Protein AF-A0A562J684-F1 (afdb_monomer_lite)

Organism: NCBI:txid130788

InterPro domains:
  IPR008622 Flagellar protein FliT [PF05400] (9-104)

Secondary structure (DSSP, 8-state):
-HHHHHHHHHHHHHHHHHHHHHHHS-TTT-HHHHHHHHHHHHHHHHHHHHHHHHHHHT------HHHHHHHHHHHHHHHHHHHHHHHHHHHHHHHHHHHHHHHTS-GGGG-------

Sequence (117 aa):
MENLFKSKLEAVERLNSFTREIAELSLKTDYDNVNSMVEKRNEYIVAVREIDEKIIKMNSINDTDEIKNIKKLINQSVQEIIEMDKQIRKNLSDEIKLVKAKLNEPASSLGQLNIKA

Foldseek 3Di:
DLVLLVQLLVLLVVLLVLLVVLLPDQCVPCVVVNVVSVVVSVVSVVSNVVSVVVVVVVPDDDDDVSSVVSVVSSVVSVVSSVVSVVSSVVSVVVVVVVVVVVVPPPPVVVPPPPPDD

pLDDT: mean 79.66, std 13.42, range [39.12, 94.62]

Structure (mmCIF, N/CA/C/O backbone):
data_AF-A0A562J684-F1
#
_entry.id   AF-A0A562J684-F1
#
loop_
_atom_site.group_PDB
_atom_site.id
_atom_site.type_symbol
_atom_site.label_atom_id
_atom_site.label_alt_id
_atom_site.label_comp_id
_atom_site.label_asym_id
_atom_site.label_entity_id
_atom_site.label_seq_id
_atom_site.pdbx_PDB_ins_code
_atom_site.Cartn_x
_atom_site.Cartn_y
_atom_site.Cartn_z
_atom_site.occupancy
_atom_site.B_iso_or_equiv
_atom_site.auth_seq_id
_atom_site.auth_comp_id
_atom_site.auth_asym_id
_atom_site.auth_atom_id
_atom_site.pdbx_PDB_model_num
ATOM 1 N N . MET A 1 1 ? -14.193 4.595 17.505 1.00 80.31 1 MET A N 1
ATOM 2 C CA . MET A 1 1 ? -12.788 4.200 17.275 1.00 80.31 1 MET A CA 1
ATOM 3 C C . MET A 1 1 ? -12.685 3.023 16.309 1.00 80.31 1 MET A C 1
ATOM 5 O O . MET A 1 1 ? -11.997 3.167 15.311 1.00 80.31 1 MET A O 1
ATOM 9 N N . GLU A 1 2 ? -13.418 1.922 16.516 1.00 84.81 2 GLU A N 1
ATOM 10 C CA . GLU A 1 2 ? -13.455 0.775 15.581 1.00 84.81 2 GLU A CA 1
ATOM 11 C C . GLU A 1 2 ? -13.717 1.159 14.121 1.00 84.81 2 GLU A C 1
ATOM 13 O O . GLU A 1 2 ? -12.963 0.750 13.246 1.00 84.81 2 GLU A O 1
ATOM 18 N N . ASN A 1 3 ? -14.710 2.015 13.857 1.00 88.62 3 ASN A N 1
ATOM 19 C CA . ASN A 1 3 ? -14.997 2.468 12.491 1.00 88.62 3 ASN A CA 1
ATOM 20 C C . ASN A 1 3 ? -13.800 3.169 11.825 1.00 88.62 3 ASN A C 1
ATOM 22 O O . ASN A 1 3 ? -13.585 2.975 10.638 1.00 88.62 3 ASN A O 1
ATOM 26 N N . LEU A 1 4 ? -12.982 3.922 12.573 1.00 86.44 4 LEU A N 1
ATOM 27 C CA . LEU A 1 4 ? -11.781 4.557 12.013 1.00 86.44 4 LEU A CA 1
ATOM 28 C C . LEU A 1 4 ? -10.703 3.524 11.681 1.00 86.44 4 LEU A C 1
ATOM 30 O O . LEU A 1 4 ? -10.029 3.653 10.664 1.00 86.44 4 LEU A O 1
ATOM 34 N N . PHE A 1 5 ? -10.558 2.485 12.506 1.00 85.75 5 PHE A N 1
ATOM 35 C CA . PHE A 1 5 ? -9.650 1.378 12.215 1.00 85.75 5 PHE A CA 1
ATOM 36 C C . PHE A 1 5 ? -10.116 0.566 11.003 1.00 85.75 5 PHE A C 1
ATOM 38 O O . PHE A 1 5 ? -9.286 0.238 10.161 1.00 85.75 5 PHE A O 1
ATOM 45 N N . LYS A 1 6 ? -11.424 0.317 10.859 1.00 90.25 6 LYS A N 1
ATOM 46 C CA . LYS A 1 6 ? -12.001 -0.316 9.660 1.00 90.25 6 LYS A CA 1
ATOM 47 C C . LYS A 1 6 ? -11.748 0.528 8.410 1.00 90.25 6 LYS A C 1
ATOM 49 O O . LYS A 1 6 ? -11.208 0.017 7.438 1.00 90.25 6 LYS A O 1
ATOM 54 N N . SER A 1 7 ? -11.997 1.837 8.473 1.00 89.62 7 SER A N 1
ATOM 55 C CA . SER A 1 7 ? -11.675 2.745 7.364 1.00 89.62 7 SER A CA 1
ATOM 56 C C . SER A 1 7 ? -10.178 2.781 7.041 1.00 89.62 7 SER A C 1
ATOM 58 O O . SER A 1 7 ? -9.804 2.843 5.872 1.00 89.62 7 SER A O 1
ATOM 60 N N . LYS A 1 8 ? -9.300 2.721 8.054 1.00 86.75 8 LYS A N 1
ATOM 61 C CA . LYS A 1 8 ? -7.848 2.643 7.838 1.00 86.75 8 LYS A CA 1
ATOM 62 C C . LYS A 1 8 ? -7.463 1.343 7.133 1.00 86.75 8 LYS A C 1
ATOM 64 O O . LYS A 1 8 ? -6.632 1.385 6.233 1.00 86.75 8 LYS A O 1
ATOM 69 N N . LEU A 1 9 ? -8.061 0.217 7.524 1.00 91.56 9 LEU A N 1
ATOM 70 C CA . LEU A 1 9 ? -7.832 -1.074 6.878 1.00 91.56 9 LEU A CA 1
ATOM 71 C C . LEU A 1 9 ? -8.228 -1.030 5.400 1.00 91.56 9 LEU A C 1
ATOM 73 O O . LEU A 1 9 ? -7.386 -1.314 4.556 1.00 91.56 9 LEU A O 1
ATOM 77 N N . GLU A 1 10 ? -9.437 -0.564 5.084 1.00 93.06 10 GLU A N 1
ATOM 78 C CA . GLU A 1 10 ? -9.905 -0.427 3.697 1.00 93.06 10 GLU A CA 1
ATOM 79 C C . GLU A 1 10 ? -8.974 0.465 2.854 1.00 93.06 10 GLU A C 1
ATOM 81 O O . GLU A 1 10 ? -8.665 0.154 1.702 1.00 93.06 10 GLU A O 1
ATOM 86 N N . ALA A 1 11 ? -8.491 1.578 3.418 1.00 86.75 11 ALA A N 1
ATOM 87 C CA . ALA A 1 11 ? -7.558 2.469 2.729 1.00 86.75 11 ALA A CA 1
ATOM 88 C C . ALA A 1 11 ? -6.198 1.798 2.461 1.00 86.75 11 ALA A C 1
ATOM 90 O O . ALA A 1 11 ? -5.635 1.940 1.374 1.00 86.75 11 ALA A O 1
ATOM 91 N N . VAL A 1 12 ? -5.683 1.035 3.430 1.00 88.75 12 VAL A N 1
ATOM 92 C CA . VAL A 1 12 ? -4.425 0.288 3.295 1.00 88.75 12 VAL A CA 1
ATOM 93 C C . VAL A 1 12 ? -4.565 -0.862 2.292 1.00 88.75 12 VAL A C 1
ATOM 95 O O . VAL A 1 12 ? -3.645 -1.092 1.513 1.00 88.75 12 VAL A O 1
ATOM 98 N N . GLU A 1 13 ? -5.703 -1.553 2.250 1.00 92.94 13 GLU A N 1
ATOM 99 C CA . GLU A 1 13 ? -5.977 -2.614 1.270 1.00 92.94 13 GLU A CA 1
ATOM 100 C C . GLU A 1 13 ? -6.035 -2.081 -0.166 1.00 92.94 13 GLU A C 1
ATOM 102 O O . GLU A 1 13 ? -5.496 -2.707 -1.085 1.00 92.94 13 GLU A O 1
ATOM 107 N N . ARG A 1 14 ? -6.618 -0.890 -0.368 1.00 89.94 14 ARG A N 1
ATOM 108 C CA . ARG A 1 14 ? -6.586 -0.198 -1.668 1.00 89.94 14 ARG A CA 1
ATOM 109 C C . ARG A 1 14 ? -5.161 0.160 -2.079 1.00 89.94 14 ARG A C 1
ATOM 111 O O . ARG A 1 14 ? -4.773 -0.116 -3.211 1.00 89.94 14 ARG A O 1
ATOM 118 N N . LEU A 1 15 ? -4.369 0.718 -1.159 1.00 86.38 15 LEU A N 1
ATOM 119 C CA . LEU A 1 15 ? -2.958 1.020 -1.410 1.00 86.38 15 LEU A CA 1
ATOM 120 C C . LEU A 1 15 ? -2.158 -0.248 -1.743 1.00 86.38 15 LEU A C 1
ATOM 122 O O . LEU A 1 15 ? -1.336 -0.220 -2.657 1.00 86.38 15 LEU A O 1
ATOM 126 N N . ASN A 1 16 ? -2.395 -1.348 -1.024 1.00 88.88 16 ASN A N 1
ATOM 127 C CA . ASN A 1 16 ? -1.742 -2.636 -1.260 1.00 88.88 16 ASN A CA 1
ATOM 128 C C . ASN A 1 16 ? -2.061 -3.154 -2.668 1.00 88.88 16 ASN A C 1
ATOM 130 O O . ASN A 1 16 ? -1.149 -3.383 -3.460 1.00 88.88 16 ASN A O 1
ATOM 134 N N . SER A 1 17 ? -3.347 -3.220 -3.016 1.00 89.00 17 SER A N 1
ATOM 135 C CA . SER A 1 17 ? -3.801 -3.672 -4.338 1.00 89.00 17 SER A CA 1
ATOM 136 C C . SER A 1 17 ? -3.179 -2.844 -5.464 1.00 89.00 17 SER A C 1
ATOM 138 O O . SER A 1 17 ? -2.597 -3.399 -6.389 1.00 89.00 17 SER A O 1
ATOM 140 N N . PHE A 1 18 ? -3.187 -1.517 -5.332 1.00 85.38 18 PHE A N 1
ATOM 141 C CA . PHE A 1 18 ? -2.610 -0.634 -6.342 1.00 85.38 18 PHE A CA 1
ATOM 142 C C . PHE A 1 18 ? -1.075 -0.719 -6.416 1.00 85.38 18 PHE A C 1
ATOM 144 O O . PHE A 1 18 ? -0.483 -0.620 -7.487 1.00 85.38 18 PHE A O 1
ATOM 151 N N . THR A 1 19 ? -0.401 -0.943 -5.283 1.00 81.62 19 THR A N 1
ATOM 152 C CA . THR A 1 19 ? 1.056 -1.167 -5.263 1.00 81.62 19 THR A CA 1
ATOM 153 C C . THR A 1 19 ? 1.421 -2.477 -5.968 1.00 81.62 19 THR A C 1
ATOM 155 O O . THR A 1 19 ? 2.453 -2.535 -6.635 1.00 81.62 19 THR A O 1
ATOM 158 N N . ARG A 1 20 ? 0.570 -3.505 -5.870 1.00 86.19 20 ARG A N 1
ATOM 159 C CA . ARG A 1 20 ? 0.742 -4.771 -6.593 1.00 86.19 20 ARG A CA 1
ATOM 160 C C . ARG A 1 20 ? 0.643 -4.586 -8.100 1.00 86.19 20 ARG A C 1
ATOM 162 O O . ARG A 1 20 ? 1.518 -5.070 -8.806 1.00 86.19 20 ARG A O 1
ATOM 169 N N . GLU A 1 21 ? -0.343 -3.823 -8.570 1.00 86.44 21 GLU A N 1
ATOM 170 C CA . GLU A 1 21 ? -0.466 -3.485 -9.995 1.00 86.44 21 GLU A CA 1
ATOM 171 C C . GLU A 1 21 ? 0.825 -2.842 -10.526 1.00 86.44 21 GLU A C 1
ATOM 173 O O . GLU A 1 21 ? 1.338 -3.251 -11.561 1.00 86.44 21 GLU A O 1
ATOM 178 N N . ILE A 1 22 ? 1.415 -1.899 -9.781 1.00 81.44 22 ILE A N 1
ATOM 179 C CA . ILE A 1 22 ? 2.695 -1.274 -10.160 1.00 81.44 22 ILE A CA 1
ATOM 180 C C . ILE A 1 22 ? 3.841 -2.296 -10.178 1.00 81.44 22 ILE A C 1
ATOM 182 O O . ILE A 1 22 ? 4.692 -2.246 -11.063 1.00 81.44 22 ILE A O 1
ATOM 186 N N . ALA A 1 23 ? 3.892 -3.205 -9.201 1.00 80.06 23 ALA A N 1
ATOM 187 C CA . ALA A 1 23 ? 4.951 -4.209 -9.099 1.00 80.06 23 ALA A CA 1
ATOM 188 C C . ALA A 1 23 ? 4.907 -5.254 -10.229 1.00 80.06 23 ALA A C 1
ATOM 190 O O . ALA A 1 23 ? 5.950 -5.798 -10.595 1.00 80.06 23 ALA A O 1
ATOM 191 N N . GLU A 1 24 ? 3.721 -5.525 -10.774 1.00 81.75 24 GLU A N 1
ATOM 192 C CA . GLU A 1 24 ? 3.504 -6.464 -11.879 1.00 81.75 24 GLU A CA 1
ATOM 193 C C . GLU A 1 24 ? 3.822 -5.856 -13.257 1.00 81.75 24 GLU A C 1
ATOM 195 O O . GLU A 1 24 ? 4.034 -6.599 -14.220 1.00 81.75 24 GLU A O 1
ATOM 200 N N . LEU A 1 25 ? 3.914 -4.525 -13.367 1.00 78.69 25 LEU A N 1
ATOM 201 C CA . LEU A 1 25 ? 4.278 -3.859 -14.616 1.00 78.69 25 LEU A CA 1
ATOM 202 C C . LEU A 1 25 ? 5.754 -4.060 -14.978 1.00 78.69 25 LEU A C 1
ATOM 204 O O . LEU A 1 25 ? 6.669 -3.986 -14.152 1.00 78.69 25 LEU A O 1
ATOM 208 N N . SER A 1 26 ? 5.999 -4.246 -16.274 1.00 65.12 26 SER A N 1
ATOM 209 C CA . SER A 1 26 ? 7.345 -4.265 -16.835 1.00 65.12 26 SER A CA 1
ATOM 210 C C . SER A 1 26 ? 7.816 -2.827 -17.062 1.00 65.12 26 SER A C 1
ATOM 212 O O . SER A 1 26 ? 7.381 -2.152 -17.995 1.00 65.12 26 SER A O 1
ATOM 214 N N . LEU A 1 27 ? 8.778 -2.370 -16.251 1.00 62.06 27 LEU A N 1
ATOM 215 C CA . LEU A 1 27 ? 9.409 -1.043 -16.398 1.00 62.06 27 LEU A CA 1
ATOM 216 C C . LEU A 1 27 ? 9.959 -0.792 -17.815 1.00 62.06 27 LEU A C 1
ATOM 218 O O . LEU A 1 27 ? 9.995 0.342 -18.282 1.00 62.06 27 LEU A O 1
ATOM 222 N N . LYS A 1 28 ? 10.300 -1.872 -18.528 1.00 57.78 28 LYS A N 1
ATOM 223 C CA . LYS A 1 28 ? 10.867 -1.861 -19.880 1.00 57.78 28 LYS A CA 1
ATOM 224 C C . LYS A 1 28 ? 9.857 -1.491 -20.977 1.00 57.78 28 LYS A C 1
ATOM 226 O O . LYS A 1 28 ? 10.270 -1.156 -22.084 1.00 57.78 28 LYS A O 1
ATOM 231 N N . THR A 1 29 ? 8.558 -1.622 -20.706 1.00 60.22 29 THR A N 1
ATOM 232 C CA . THR A 1 29 ? 7.463 -1.399 -21.671 1.00 60.22 29 THR A CA 1
ATOM 233 C C . THR A 1 29 ? 6.481 -0.326 -21.220 1.00 60.22 29 THR A C 1
ATOM 235 O O . THR A 1 29 ? 5.842 0.288 -22.066 1.00 60.22 29 THR A O 1
ATOM 238 N N . ASP A 1 30 ? 6.405 -0.060 -19.914 1.00 67.06 30 ASP A N 1
ATOM 239 C CA . ASP A 1 30 ? 5.331 0.722 -19.299 1.00 67.06 30 ASP A CA 1
ATOM 240 C C . ASP A 1 30 ? 5.850 1.911 -18.474 1.00 67.06 30 ASP A C 1
ATOM 242 O O . ASP A 1 30 ? 5.194 2.344 -17.531 1.00 67.06 30 ASP A O 1
ATOM 246 N N . TYR A 1 31 ? 7.029 2.454 -18.804 1.00 66.81 31 TYR A N 1
ATOM 247 C CA . TYR A 1 31 ? 7.685 3.509 -18.016 1.00 66.81 31 TYR A CA 1
ATOM 248 C C . TYR A 1 31 ? 6.775 4.722 -17.737 1.00 66.81 31 TYR A C 1
ATOM 250 O O . TYR A 1 31 ? 6.636 5.142 -16.586 1.00 66.81 31 TYR A O 1
ATOM 258 N N . ASP A 1 32 ? 6.098 5.244 -18.765 1.00 66.62 32 ASP A N 1
ATOM 259 C CA . ASP A 1 32 ? 5.189 6.391 -18.622 1.00 66.62 32 ASP A CA 1
ATOM 260 C C . ASP A 1 32 ? 3.952 6.049 -17.770 1.00 66.62 32 ASP A C 1
ATOM 262 O O . ASP A 1 32 ? 3.503 6.866 -16.960 1.00 66.62 32 ASP A O 1
ATOM 266 N N . ASN A 1 33 ? 3.449 4.813 -17.878 1.00 73.25 33 ASN A N 1
ATOM 267 C CA . ASN A 1 33 ? 2.342 4.317 -17.056 1.00 73.25 33 ASN A CA 1
ATOM 268 C C . ASN A 1 33 ? 2.759 4.202 -15.586 1.00 73.25 33 ASN A C 1
ATOM 270 O O . ASN A 1 33 ? 2.037 4.656 -14.700 1.00 73.25 33 ASN A O 1
ATOM 274 N N . VAL A 1 34 ? 3.949 3.661 -15.318 1.00 74.31 34 VAL A N 1
ATOM 275 C CA . VAL A 1 34 ? 4.486 3.528 -13.959 1.00 74.31 34 VAL A CA 1
ATOM 276 C C . VAL A 1 34 ? 4.663 4.901 -13.315 1.00 74.31 34 VAL A C 1
ATOM 278 O O . VAL A 1 34 ? 4.288 5.076 -12.156 1.00 74.31 34 VAL A O 1
ATOM 281 N N . ASN A 1 35 ? 5.159 5.895 -14.058 1.00 73.00 35 ASN A N 1
ATOM 282 C CA . ASN A 1 35 ? 5.335 7.245 -13.528 1.00 73.00 35 ASN A CA 1
ATOM 283 C C . ASN A 1 35 ? 3.993 7.889 -13.120 1.00 73.00 35 ASN A C 1
ATOM 285 O O . ASN A 1 35 ? 3.877 8.412 -12.013 1.00 73.00 35 ASN A O 1
ATOM 289 N N . SER A 1 36 ? 2.951 7.772 -13.952 1.00 77.25 36 SER A N 1
ATOM 290 C CA . SER A 1 36 ? 1.603 8.256 -13.606 1.00 77.25 36 SER A CA 1
ATOM 291 C C . SER A 1 36 ? 0.988 7.500 -12.417 1.00 77.25 36 SER A C 1
ATOM 293 O O . SER A 1 36 ? 0.350 8.094 -11.544 1.00 77.25 36 SER A O 1
ATOM 295 N N . MET A 1 37 ? 1.217 6.188 -12.318 1.00 83.44 37 MET A N 1
ATOM 296 C CA . MET A 1 37 ? 0.729 5.396 -11.187 1.00 83.44 37 MET A CA 1
ATOM 297 C C . MET A 1 37 ? 1.428 5.757 -9.872 1.00 83.44 37 MET A C 1
ATOM 299 O O . MET A 1 37 ? 0.793 5.717 -8.822 1.00 83.44 37 MET A O 1
ATOM 303 N N . VAL A 1 38 ? 2.697 6.170 -9.889 1.00 81.44 38 VAL A N 1
ATOM 304 C CA . VAL A 1 38 ? 3.384 6.639 -8.672 1.00 81.44 38 VAL A CA 1
ATOM 305 C C . VAL A 1 38 ? 2.698 7.876 -8.079 1.00 81.44 38 VAL A C 1
ATOM 307 O O . VAL A 1 38 ? 2.538 7.956 -6.859 1.00 81.44 38 VAL A O 1
ATOM 310 N N . GLU A 1 39 ? 2.229 8.806 -8.912 1.00 81.94 39 GLU A N 1
ATOM 311 C CA . GLU A 1 39 ? 1.485 9.984 -8.448 1.00 81.94 39 GLU A CA 1
ATOM 312 C C . GLU A 1 39 ? 0.161 9.585 -7.789 1.00 81.94 39 GLU A C 1
ATOM 314 O O . GLU A 1 39 ? -0.106 9.957 -6.646 1.00 81.94 39 GLU A O 1
ATOM 319 N N . LY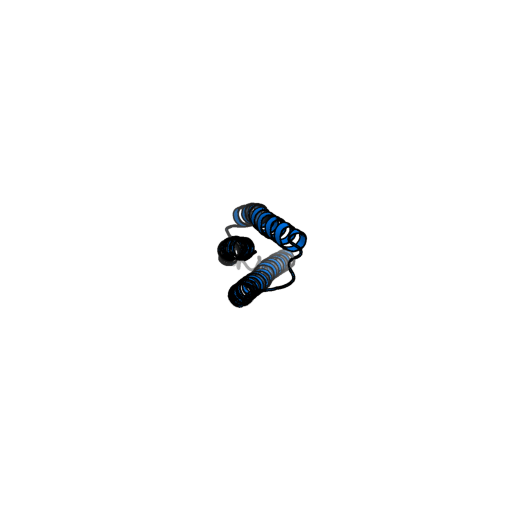S A 1 40 ? -0.620 8.724 -8.449 1.00 85.44 40 LYS A N 1
ATOM 320 C CA . LYS A 1 40 ? -1.886 8.213 -7.902 1.00 85.44 40 LYS A CA 1
ATOM 321 C C . LYS A 1 40 ? -1.690 7.395 -6.622 1.00 85.44 40 LYS A C 1
ATOM 323 O O . LYS A 1 40 ? -2.504 7.442 -5.702 1.00 85.44 40 LYS A O 1
ATOM 328 N N . ARG A 1 41 ? -0.571 6.678 -6.508 1.00 87.69 41 ARG A N 1
ATOM 329 C CA . ARG A 1 41 ? -0.203 5.957 -5.286 1.00 87.69 41 ARG A CA 1
ATOM 330 C C . ARG A 1 41 ? 0.023 6.909 -4.107 1.00 87.69 41 ARG A C 1
ATOM 332 O O . ARG A 1 41 ? -0.348 6.568 -2.982 1.00 87.69 41 ARG A O 1
ATOM 339 N N . ASN A 1 42 ? 0.577 8.100 -4.345 1.00 86.50 42 ASN A N 1
ATOM 340 C CA . ASN A 1 42 ? 0.734 9.108 -3.294 1.00 86.50 42 ASN A CA 1
ATOM 341 C C . ASN A 1 42 ? -0.616 9.598 -2.755 1.00 86.50 42 ASN A C 1
ATOM 343 O O . ASN A 1 42 ? -0.725 9.825 -1.551 1.00 86.50 42 ASN A O 1
ATOM 347 N N . GLU A 1 43 ? -1.657 9.686 -3.586 1.00 89.88 43 GLU A N 1
ATOM 348 C CA . GLU A 1 43 ? -3.010 10.035 -3.126 1.00 89.88 43 GLU A CA 1
ATOM 349 C C . GLU A 1 43 ? -3.540 9.011 -2.109 1.00 89.88 43 GLU A C 1
ATOM 351 O O . GLU A 1 43 ? -4.069 9.382 -1.058 1.00 89.88 43 GLU A O 1
ATOM 356 N N . TYR A 1 44 ? -3.324 7.713 -2.354 1.00 89.19 44 TYR A N 1
ATOM 357 C CA . TYR A 1 44 ? -3.695 6.663 -1.401 1.00 89.19 44 TYR A CA 1
ATOM 358 C C . TYR A 1 44 ? -2.901 6.748 -0.090 1.00 89.19 44 TYR A C 1
ATOM 360 O O . TYR A 1 44 ? -3.461 6.533 0.986 1.00 89.19 44 TYR A O 1
ATOM 368 N N . ILE A 1 45 ? -1.615 7.109 -0.149 1.00 89.50 45 ILE A N 1
ATOM 369 C CA . ILE A 1 45 ? -0.794 7.335 1.053 1.00 89.50 45 ILE A CA 1
ATOM 370 C C . ILE A 1 45 ? -1.340 8.512 1.870 1.00 89.50 45 ILE A C 1
ATOM 372 O O . ILE A 1 45 ? -1.424 8.420 3.098 1.00 89.50 45 ILE A O 1
ATOM 376 N N . VAL A 1 46 ? -1.727 9.606 1.207 1.00 90.00 46 VAL A N 1
ATOM 377 C CA . VAL A 1 46 ? -2.337 10.771 1.865 1.00 90.00 46 VAL A CA 1
ATOM 378 C C . VAL A 1 46 ? -3.639 10.370 2.557 1.00 90.00 46 VAL A C 1
ATOM 380 O O . VAL A 1 46 ? -3.794 10.644 3.745 1.00 90.00 46 VAL A O 1
ATOM 383 N N . ALA A 1 47 ? -4.516 9.622 1.882 1.00 88.75 47 ALA A N 1
ATOM 384 C CA . ALA A 1 47 ? -5.766 9.144 2.474 1.00 88.75 47 ALA A CA 1
ATOM 385 C C . ALA A 1 47 ? -5.539 8.288 3.739 1.00 88.75 47 ALA A C 1
ATOM 387 O O . ALA A 1 47 ? -6.232 8.462 4.744 1.00 88.75 47 ALA A O 1
ATOM 388 N N . VAL A 1 48 ? -4.538 7.397 3.733 1.00 90.38 48 VAL A N 1
ATOM 389 C CA . VAL A 1 48 ? -4.166 6.612 4.927 1.00 90.38 48 VAL A CA 1
ATOM 390 C C . VAL A 1 48 ? -3.695 7.526 6.065 1.00 90.38 48 VAL A C 1
ATOM 392 O O . VAL A 1 48 ? -4.101 7.325 7.213 1.00 90.38 48 VAL A O 1
ATOM 395 N N . ARG A 1 49 ? -2.870 8.540 5.767 1.00 89.19 49 ARG A N 1
ATOM 396 C CA . ARG A 1 49 ? -2.361 9.495 6.769 1.00 89.19 49 ARG A CA 1
ATOM 397 C C . ARG A 1 49 ? -3.471 10.322 7.405 1.00 89.19 49 ARG A C 1
ATOM 399 O O . ARG A 1 49 ? -3.490 10.461 8.623 1.00 89.19 49 ARG A O 1
ATOM 406 N N . GLU A 1 50 ? -4.424 10.810 6.618 1.00 90.81 50 GLU A N 1
ATOM 407 C CA . GLU A 1 50 ? -5.559 11.580 7.139 1.00 90.81 50 GLU A CA 1
ATOM 408 C C . GLU A 1 50 ? -6.398 10.779 8.144 1.00 90.81 50 GLU A C 1
ATOM 410 O O . GLU A 1 50 ? -6.889 11.323 9.137 1.00 90.81 50 GLU A O 1
ATOM 415 N N . ILE A 1 51 ? -6.579 9.476 7.902 1.00 87.94 51 ILE A N 1
ATOM 416 C CA . ILE A 1 51 ? -7.280 8.590 8.839 1.00 87.94 51 ILE A CA 1
ATOM 417 C C . ILE A 1 51 ? -6.435 8.376 10.098 1.00 87.94 51 ILE A C 1
ATOM 419 O O . ILE A 1 51 ? -6.975 8.391 11.206 1.00 87.94 51 ILE A O 1
ATOM 423 N N . ASP A 1 52 ? -5.120 8.223 9.950 1.00 87.56 52 ASP A N 1
ATOM 424 C CA . ASP A 1 52 ? -4.209 8.043 11.080 1.00 87.56 52 ASP A CA 1
ATOM 425 C C . ASP A 1 52 ? -4.200 9.260 12.012 1.00 87.56 52 ASP A C 1
ATOM 427 O O . ASP A 1 52 ? -4.321 9.125 13.229 1.00 87.56 52 ASP A O 1
ATOM 431 N N . GLU A 1 53 ? -4.191 10.468 11.449 1.00 89.00 53 GLU A N 1
ATOM 432 C CA . G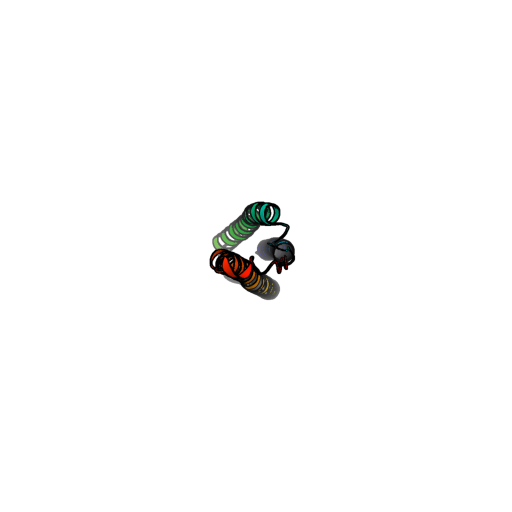LU A 1 53 ? -4.319 11.701 12.224 1.00 89.00 53 GLU A CA 1
ATOM 433 C C . GLU A 1 53 ? -5.637 11.771 13.003 1.00 89.00 53 GLU A C 1
ATOM 435 O O . GLU A 1 53 ? -5.658 12.218 14.152 1.00 89.00 53 GLU A O 1
ATOM 440 N N . LYS A 1 54 ? -6.749 11.323 12.403 1.00 88.81 54 LYS A N 1
ATOM 441 C CA . LYS A 1 54 ? -8.052 11.256 13.086 1.00 88.81 54 LYS A CA 1
ATOM 442 C C . LYS A 1 54 ? -8.019 10.264 14.248 1.00 88.81 54 LYS A C 1
ATOM 444 O O . LYS A 1 54 ? -8.579 10.560 15.301 1.00 88.81 54 LYS A O 1
ATOM 449 N N . ILE A 1 55 ? -7.352 9.119 14.081 1.00 85.69 55 ILE A N 1
ATOM 450 C CA . ILE A 1 55 ? -7.169 8.122 15.147 1.00 85.69 55 ILE A CA 1
ATOM 451 C C . ILE A 1 55 ? -6.354 8.716 16.301 1.00 85.69 55 ILE A C 1
ATOM 453 O O . ILE A 1 55 ? -6.789 8.627 17.448 1.00 85.69 55 ILE A O 1
ATOM 457 N N . ILE A 1 56 ? -5.226 9.370 16.001 1.00 85.00 56 ILE A N 1
ATOM 458 C CA . ILE A 1 56 ? -4.354 10.009 17.001 1.00 85.00 56 ILE A CA 1
ATOM 459 C C . ILE A 1 56 ? -5.125 11.075 17.793 1.00 85.00 56 ILE A C 1
ATOM 461 O O . ILE A 1 56 ? -5.080 11.092 19.022 1.00 85.00 56 ILE A O 1
ATOM 465 N N . LYS A 1 57 ? -5.897 11.926 17.105 1.00 86.88 57 LYS A N 1
ATOM 466 C CA . LYS A 1 57 ? -6.712 12.982 17.733 1.00 86.88 57 LYS A CA 1
ATOM 467 C C . LYS A 1 57 ? -7.822 12.436 18.638 1.00 86.88 57 LYS A C 1
ATOM 469 O O . LYS A 1 57 ? -8.263 13.146 19.536 1.00 86.88 57 LYS A O 1
ATOM 474 N N . MET A 1 58 ? -8.274 11.197 18.429 1.00 83.56 58 MET A N 1
ATOM 475 C CA . MET A 1 58 ? -9.375 10.608 19.201 1.00 83.56 58 MET A CA 1
ATOM 476 C C . MET A 1 58 ? -8.976 10.202 20.632 1.00 83.56 58 MET A C 1
ATOM 478 O O . MET A 1 58 ? -9.865 9.921 21.430 1.00 83.56 58 MET A O 1
ATOM 482 N N . ASN A 1 59 ? -7.673 10.181 20.952 1.00 65.69 59 ASN A N 1
ATOM 483 C CA . ASN A 1 59 ? -7.089 10.074 22.298 1.00 65.69 59 ASN A CA 1
ATOM 484 C C . ASN A 1 59 ? -7.813 9.105 23.265 1.00 65.69 59 ASN A C 1
ATOM 486 O O . ASN A 1 59 ? -8.057 9.432 24.426 1.00 65.69 59 ASN A O 1
ATOM 490 N N . SER A 1 60 ? -8.204 7.920 22.781 1.00 66.81 60 SER A N 1
ATOM 491 C CA . SER A 1 60 ? -8.917 6.911 23.579 1.00 66.81 60 SER A CA 1
ATOM 492 C C . SER A 1 60 ? -7.980 5.772 23.971 1.00 66.81 60 SER A C 1
ATOM 494 O O . SER A 1 60 ? -7.226 5.263 23.147 1.00 66.81 60 SER A O 1
ATOM 496 N N . ILE A 1 61 ? -8.049 5.392 25.247 1.00 64.31 61 ILE A N 1
ATOM 497 C CA . ILE A 1 61 ? -7.027 4.602 25.949 1.00 64.31 61 ILE A CA 1
ATOM 498 C C . ILE A 1 61 ? -7.277 3.085 25.828 1.00 64.31 61 ILE A C 1
ATOM 500 O O . ILE A 1 61 ? -6.367 2.294 26.059 1.00 64.31 61 ILE A O 1
ATOM 504 N N . ASN A 1 62 ? -8.473 2.661 25.402 1.00 75.25 62 ASN A N 1
ATOM 505 C CA . ASN A 1 62 ? -8.848 1.246 25.383 1.00 75.25 62 ASN A CA 1
ATOM 506 C C . ASN A 1 62 ? -9.070 0.722 23.960 1.00 75.25 62 ASN A C 1
ATOM 508 O O . ASN A 1 62 ? -10.112 0.958 23.348 1.00 75.25 62 ASN A O 1
ATOM 512 N N . ASP A 1 63 ? -8.099 -0.048 23.468 1.00 82.25 63 ASP A N 1
ATOM 513 C CA . ASP A 1 63 ? -8.271 -0.895 22.289 1.00 82.25 63 ASP A CA 1
ATOM 514 C C . ASP A 1 63 ? -9.144 -2.111 22.638 1.00 82.25 63 ASP A C 1
ATOM 516 O O . ASP A 1 63 ? -8.800 -2.905 23.520 1.00 82.25 63 ASP A O 1
ATOM 520 N N . THR A 1 64 ? -10.237 -2.302 21.902 1.00 88.69 64 THR A N 1
ATOM 521 C CA . THR A 1 64 ? -10.997 -3.558 21.908 1.00 88.69 64 THR A CA 1
ATOM 522 C C . THR A 1 64 ? -10.204 -4.663 21.204 1.00 88.69 64 THR A C 1
ATOM 524 O O . THR A 1 64 ? -9.278 -4.390 20.433 1.00 88.69 64 THR A O 1
ATOM 527 N N . ASP A 1 65 ? -10.557 -5.929 21.435 1.00 91.44 65 ASP A N 1
ATOM 528 C CA . ASP A 1 65 ? -9.916 -7.045 20.724 1.00 91.44 65 ASP A CA 1
ATOM 529 C C . ASP A 1 65 ? -10.135 -6.967 19.204 1.00 91.44 65 ASP A C 1
ATOM 531 O O . ASP A 1 65 ? -9.240 -7.308 18.431 1.00 91.44 65 ASP A O 1
ATOM 535 N N . GLU A 1 66 ? -11.262 -6.394 18.774 1.00 90.75 66 GLU A N 1
ATOM 536 C CA . GLU A 1 66 ? -11.537 -6.068 17.372 1.00 90.75 66 GLU A CA 1
ATOM 537 C C . GLU A 1 66 ? -10.523 -5.051 16.819 1.00 90.75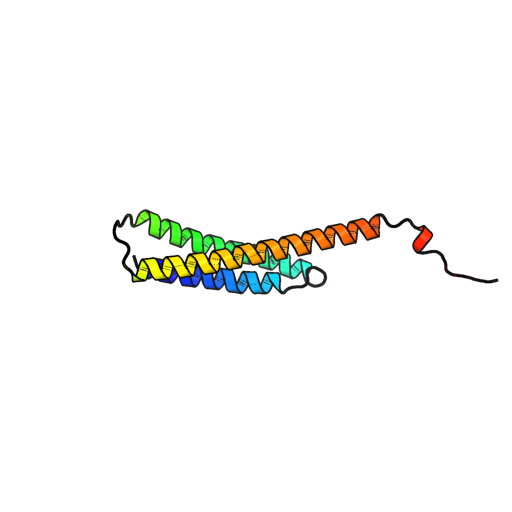 66 GLU A C 1
ATOM 539 O O . GLU A 1 66 ? -9.921 -5.273 15.768 1.00 90.75 66 GLU A O 1
ATOM 544 N N . ILE A 1 67 ? -10.252 -3.960 17.549 1.00 89.75 67 ILE A N 1
ATOM 545 C CA . ILE A 1 67 ? -9.234 -2.971 17.156 1.00 89.75 67 ILE A CA 1
ATOM 546 C C . ILE A 1 67 ? -7.850 -3.620 17.058 1.00 89.75 67 ILE A C 1
ATOM 548 O O . ILE A 1 67 ? -7.109 -3.342 16.113 1.00 89.75 67 ILE A O 1
ATOM 552 N N . LYS A 1 68 ? -7.492 -4.501 18.000 1.00 91.44 68 LYS A N 1
ATOM 553 C CA . LYS A 1 68 ? -6.211 -5.225 17.956 1.00 91.44 68 LYS A CA 1
ATOM 554 C C . LYS A 1 68 ? -6.111 -6.110 16.714 1.00 91.44 68 LYS A C 1
ATOM 556 O O . LYS A 1 68 ? -5.066 -6.116 16.060 1.00 91.44 68 LYS A O 1
ATOM 561 N N . ASN A 1 69 ? -7.187 -6.815 16.364 1.00 94.62 69 ASN A N 1
ATOM 562 C CA . ASN A 1 69 ? -7.236 -7.629 15.153 1.00 94.62 69 ASN A CA 1
ATOM 563 C C . ASN A 1 69 ? -7.070 -6.766 13.892 1.00 94.62 69 ASN A C 1
ATOM 565 O O . ASN A 1 69 ? -6.233 -7.064 13.042 1.00 94.62 69 ASN A O 1
ATOM 569 N N . ILE A 1 70 ? -7.773 -5.634 13.814 1.00 90.81 70 ILE A N 1
ATOM 570 C CA . ILE A 1 70 ? -7.652 -4.709 12.681 1.00 90.81 7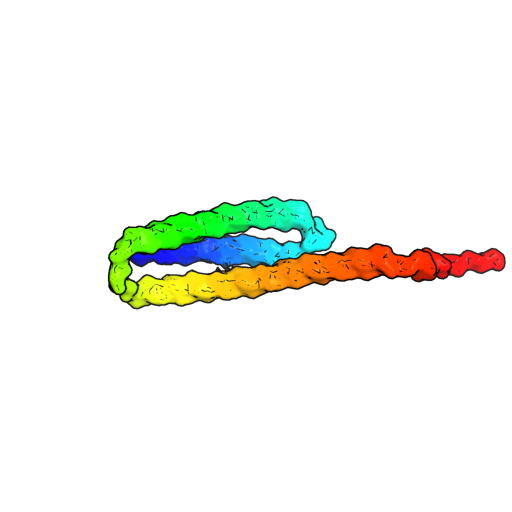0 ILE A CA 1
ATOM 571 C C . ILE A 1 70 ? -6.229 -4.138 12.569 1.00 90.81 70 ILE A C 1
ATOM 573 O O . ILE A 1 70 ? -5.668 -4.092 11.475 1.00 90.81 70 ILE A O 1
ATOM 577 N N . LYS A 1 71 ? -5.591 -3.761 13.686 1.00 90.06 71 LYS A N 1
ATOM 578 C CA . LYS A 1 71 ? -4.185 -3.312 13.693 1.00 90.06 71 LYS A CA 1
ATOM 579 C C . LYS A 1 71 ? -3.238 -4.379 13.139 1.00 90.06 71 LYS A C 1
ATOM 581 O O . LYS A 1 71 ? -2.304 -4.041 12.413 1.00 90.06 71 LYS A O 1
ATOM 586 N N . LYS A 1 72 ? -3.478 -5.657 13.448 1.00 94.44 72 LYS A N 1
ATOM 587 C CA . LYS A 1 72 ? -2.689 -6.772 12.907 1.00 94.44 72 LYS A CA 1
ATOM 588 C C . LYS A 1 72 ? -2.825 -6.870 11.385 1.00 94.44 72 LYS A C 1
ATOM 590 O O . LYS A 1 72 ? -1.800 -6.960 10.715 1.00 94.44 72 LYS A O 1
ATOM 595 N N . LEU A 1 73 ? -4.048 -6.793 10.857 1.00 93.31 73 LEU A N 1
ATOM 596 C CA . LEU A 1 73 ? -4.309 -6.822 9.412 1.00 93.31 73 LEU A CA 1
ATOM 597 C C . LEU A 1 73 ? -3.658 -5.632 8.694 1.00 93.31 73 LEU A C 1
ATOM 599 O O . LEU A 1 73 ? -2.969 -5.814 7.695 1.00 93.31 73 LEU A O 1
ATOM 603 N N . ILE A 1 74 ? -3.782 -4.424 9.256 1.00 89.38 74 ILE A N 1
ATOM 604 C CA . ILE A 1 74 ? -3.106 -3.224 8.738 1.00 89.38 74 ILE A CA 1
ATOM 605 C C . ILE A 1 74 ? -1.593 -3.452 8.663 1.00 89.38 74 ILE A C 1
ATOM 607 O O . ILE A 1 74 ? -0.981 -3.182 7.632 1.00 89.38 74 ILE A O 1
ATOM 611 N N . ASN A 1 75 ? -0.985 -3.966 9.734 1.00 91.50 75 ASN A N 1
ATOM 612 C CA . ASN A 1 75 ? 0.454 -4.213 9.768 1.00 91.50 75 ASN A CA 1
ATOM 613 C C . ASN A 1 75 ? 0.891 -5.249 8.727 1.00 91.50 75 ASN A C 1
ATOM 615 O O . ASN A 1 75 ? 1.937 -5.067 8.110 1.00 91.50 75 ASN A O 1
ATOM 619 N N . GLN A 1 76 ? 0.106 -6.307 8.511 1.00 94.50 76 GLN A N 1
ATOM 620 C CA . GLN A 1 76 ? 0.383 -7.306 7.476 1.00 94.50 76 GLN A CA 1
ATOM 621 C C . GLN A 1 76 ? 0.377 -6.671 6.082 1.00 94.50 76 GLN A C 1
ATOM 623 O O . GLN A 1 76 ? 1.377 -6.764 5.373 1.00 94.50 76 GLN A O 1
ATOM 628 N N . SER A 1 77 ? -0.675 -5.925 5.741 1.00 91.56 77 SER A N 1
ATOM 629 C CA . SER A 1 77 ? -0.766 -5.229 4.453 1.00 91.56 77 SER A CA 1
ATOM 630 C C . SER A 1 77 ? 0.357 -4.205 4.253 1.00 91.56 77 SER A C 1
ATOM 632 O O . SER A 1 77 ? 0.893 -4.074 3.157 1.00 91.56 77 SER A O 1
ATOM 634 N N . VAL A 1 78 ? 0.774 -3.500 5.311 1.00 89.50 78 VAL A N 1
ATOM 635 C CA . VAL A 1 78 ? 1.922 -2.580 5.243 1.00 89.50 78 VAL A CA 1
ATOM 636 C C . VAL A 1 78 ? 3.229 -3.329 4.971 1.00 89.50 78 VAL A C 1
ATOM 638 O O . VAL A 1 78 ? 4.044 -2.849 4.185 1.00 89.50 78 VAL A O 1
ATOM 641 N N . GLN A 1 79 ? 3.443 -4.502 5.573 1.00 93.25 79 GLN A N 1
ATOM 642 C CA . GLN A 1 79 ? 4.631 -5.313 5.280 1.00 93.25 79 GLN A CA 1
ATOM 643 C C . GLN A 1 79 ? 4.647 -5.808 3.831 1.00 93.25 79 GLN A C 1
ATOM 645 O O . GLN A 1 79 ? 5.697 -5.771 3.191 1.00 93.25 79 GLN A O 1
ATOM 650 N N . GLU A 1 80 ? 3.494 -6.200 3.287 1.00 92.00 80 GLU A N 1
ATOM 651 C CA . GLU A 1 80 ? 3.370 -6.564 1.871 1.00 92.00 80 GLU A CA 1
ATOM 652 C C . GLU A 1 80 ? 3.729 -5.389 0.951 1.00 92.00 80 GLU A C 1
ATOM 654 O O . GLU A 1 80 ? 4.529 -5.554 0.031 1.00 92.00 80 GLU A O 1
ATOM 659 N N . ILE A 1 81 ? 3.221 -4.184 1.245 1.00 91.44 81 ILE A N 1
ATOM 660 C CA . ILE A 1 81 ? 3.571 -2.956 0.511 1.00 91.44 81 ILE A CA 1
ATOM 661 C C . ILE A 1 81 ? 5.086 -2.712 0.537 1.00 91.44 81 ILE A C 1
ATOM 663 O O . ILE A 1 81 ? 5.681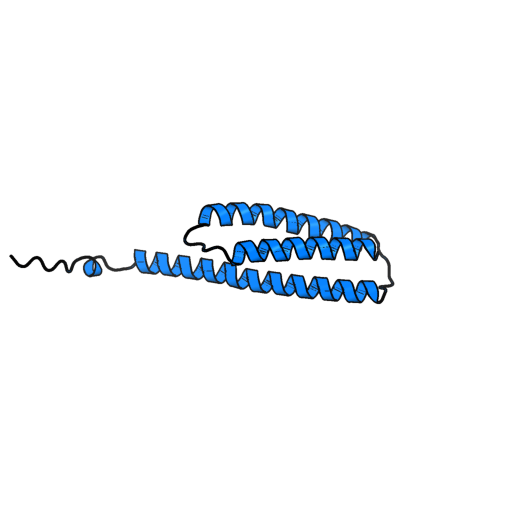 -2.426 -0.502 1.00 91.44 81 ILE A O 1
ATOM 667 N N . ILE A 1 82 ? 5.724 -2.857 1.703 1.00 90.12 82 ILE A N 1
ATOM 668 C CA . ILE A 1 82 ? 7.174 -2.667 1.857 1.00 90.12 82 ILE A CA 1
ATOM 669 C C . ILE A 1 82 ? 7.962 -3.668 1.005 1.00 90.12 82 ILE A C 1
ATOM 671 O O . ILE A 1 82 ? 8.992 -3.305 0.431 1.00 90.12 82 ILE A O 1
ATOM 675 N N . GLU A 1 83 ? 7.517 -4.920 0.927 1.00 92.56 83 GLU A N 1
ATOM 676 C CA . GLU A 1 83 ? 8.203 -5.939 0.134 1.00 92.56 83 GLU A CA 1
ATOM 677 C C . GLU A 1 83 ? 8.056 -5.677 -1.369 1.00 92.56 83 GLU A C 1
ATOM 679 O O . GLU A 1 83 ? 9.053 -5.701 -2.096 1.00 92.56 83 GLU A O 1
ATOM 684 N N . MET A 1 84 ? 6.858 -5.303 -1.825 1.00 91.25 84 MET A N 1
ATOM 685 C CA . MET A 1 84 ? 6.638 -4.883 -3.214 1.00 91.25 84 MET A CA 1
ATOM 686 C C . MET A 1 84 ? 7.482 -3.650 -3.573 1.00 91.25 84 MET A C 1
ATOM 688 O O . MET A 1 84 ? 8.097 -3.605 -4.636 1.00 91.25 84 MET A O 1
ATOM 692 N N . ASP A 1 85 ? 7.644 -2.693 -2.655 1.00 86.50 85 ASP A N 1
ATOM 693 C CA . ASP A 1 85 ? 8.524 -1.534 -2.858 1.00 86.50 85 ASP A CA 1
ATOM 694 C C . ASP A 1 85 ? 10.003 -1.893 -3.002 1.00 86.50 85 ASP A C 1
ATOM 696 O O . ASP A 1 85 ? 10.766 -1.193 -3.681 1.00 86.50 85 ASP A O 1
ATOM 700 N N . LYS A 1 86 ? 10.463 -2.958 -2.341 1.00 89.06 86 LYS A N 1
ATOM 701 C CA . LYS A 1 86 ? 11.823 -3.463 -2.568 1.00 89.06 86 LYS A CA 1
ATOM 702 C C . LYS A 1 86 ? 11.948 -4.044 -3.971 1.00 89.06 86 LYS A C 1
ATOM 704 O O . LYS A 1 86 ? 12.953 -3.779 -4.629 1.00 89.06 86 LYS A O 1
ATOM 709 N N . GLN A 1 87 ? 10.943 -4.787 -4.433 1.00 86.88 87 GLN A N 1
ATOM 710 C CA . GLN A 1 87 ? 10.927 -5.369 -5.776 1.00 86.88 87 GLN A CA 1
ATOM 711 C C . GLN A 1 87 ? 10.925 -4.285 -6.860 1.00 86.88 87 GLN A C 1
ATOM 713 O O . GLN A 1 87 ? 11.794 -4.308 -7.729 1.00 86.88 87 GLN A O 1
ATOM 718 N N . ILE A 1 88 ? 10.052 -3.277 -6.748 1.00 84.06 88 ILE A N 1
ATOM 719 C CA . ILE A 1 88 ? 9.993 -2.138 -7.680 1.00 84.06 88 ILE A CA 1
ATOM 720 C C . ILE A 1 88 ? 11.361 -1.441 -7.773 1.00 84.06 88 ILE A C 1
ATOM 722 O O . ILE A 1 88 ? 11.893 -1.236 -8.865 1.00 84.06 88 ILE A O 1
ATOM 726 N N . ARG A 1 89 ? 11.991 -1.135 -6.629 1.00 83.94 89 ARG A N 1
ATOM 727 C CA . ARG A 1 89 ? 13.321 -0.497 -6.601 1.00 83.94 89 ARG A CA 1
ATOM 728 C C . ARG A 1 89 ? 14.418 -1.375 -7.195 1.00 83.94 89 ARG A C 1
ATOM 730 O O . ARG A 1 89 ? 15.317 -0.856 -7.858 1.00 83.94 89 ARG A O 1
ATOM 737 N N . LYS A 1 90 ? 14.367 -2.686 -6.952 1.00 84.12 90 LYS A N 1
ATOM 738 C CA . LYS A 1 90 ? 15.315 -3.640 -7.534 1.00 84.12 90 LYS A CA 1
ATOM 739 C C . LYS A 1 90 ? 15.198 -3.651 -9.057 1.00 84.12 90 LYS A C 1
ATOM 741 O O . LYS A 1 90 ? 16.217 -3.494 -9.723 1.00 84.12 90 LYS A O 1
ATOM 746 N N . ASN A 1 91 ? 13.978 -3.744 -9.583 1.00 80.00 91 ASN A N 1
ATOM 747 C CA . ASN A 1 91 ? 13.723 -3.749 -11.022 1.00 80.00 91 ASN A CA 1
ATOM 748 C C . ASN A 1 91 ? 14.262 -2.471 -11.687 1.00 80.00 91 ASN A C 1
ATOM 750 O O . ASN A 1 91 ? 14.980 -2.558 -12.681 1.00 80.00 91 ASN A O 1
ATOM 754 N N . LEU A 1 92 ? 14.024 -1.300 -11.082 1.00 78.94 92 LEU A N 1
ATOM 755 C CA . LEU A 1 92 ? 14.549 -0.025 -11.584 1.00 78.94 92 LEU A CA 1
ATOM 756 C C . LEU A 1 92 ? 16.086 0.023 -11.554 1.00 78.94 92 LEU A C 1
ATOM 758 O O . LEU A 1 92 ? 16.731 0.495 -12.490 1.00 78.94 92 LEU A O 1
ATOM 762 N N . SER A 1 93 ? 16.700 -0.488 -10.482 1.00 78.38 93 SER A N 1
ATOM 763 C CA . SER A 1 93 ? 18.161 -0.561 -10.369 1.00 78.38 93 SER A CA 1
ATOM 764 C C . SER A 1 93 ? 18.777 -1.465 -11.437 1.00 78.38 93 SER A C 1
ATOM 766 O O . SER A 1 93 ? 19.805 -1.114 -12.021 1.00 78.38 93 SER A O 1
ATOM 768 N N . ASP A 1 94 ? 18.162 -2.616 -11.700 1.00 80.69 94 ASP A N 1
ATOM 769 C CA . ASP A 1 94 ? 18.644 -3.577 -12.689 1.00 80.69 94 ASP A CA 1
ATOM 770 C C . ASP A 1 94 ? 18.492 -3.041 -14.121 1.00 80.69 94 ASP A C 1
ATOM 772 O O . ASP A 1 94 ? 19.398 -3.221 -14.938 1.00 80.69 94 ASP A O 1
ATOM 776 N N . GLU A 1 95 ? 17.435 -2.277 -14.408 1.00 72.62 95 GLU A N 1
ATOM 777 C CA . GLU A 1 95 ? 17.294 -1.557 -15.676 1.00 72.62 95 GLU A CA 1
ATOM 778 C C . GLU A 1 95 ? 18.397 -0.505 -15.873 1.00 72.62 95 GLU A C 1
ATOM 780 O O . GLU A 1 95 ? 19.049 -0.481 -16.920 1.00 72.62 95 GLU A O 1
ATOM 785 N N . ILE A 1 96 ? 18.710 0.295 -14.845 1.00 73.50 96 ILE A N 1
ATOM 786 C CA . ILE A 1 96 ? 19.823 1.258 -14.893 1.00 73.50 96 ILE A CA 1
ATOM 787 C C . ILE A 1 96 ? 21.160 0.547 -15.144 1.00 73.50 96 ILE A C 1
ATOM 789 O O . ILE A 1 96 ? 21.984 1.035 -15.922 1.00 73.50 96 ILE A O 1
ATOM 793 N N . LYS A 1 97 ? 21.406 -0.604 -14.501 1.00 76.25 97 LYS A N 1
ATOM 794 C CA . LYS A 1 97 ? 22.623 -1.400 -14.742 1.00 76.25 97 LYS A CA 1
ATOM 795 C C . LYS A 1 97 ? 22.684 -1.905 -16.179 1.00 76.25 97 LYS A C 1
ATOM 797 O O . LYS A 1 97 ? 23.747 -1.815 -16.785 1.00 76.25 97 LYS A O 1
ATOM 802 N N . LEU A 1 98 ? 21.572 -2.396 -16.729 1.00 77.19 98 LEU A N 1
ATOM 803 C CA . LEU A 1 98 ? 21.497 -2.858 -18.115 1.00 77.19 98 LEU A CA 1
ATOM 804 C C . LEU A 1 98 ? 21.787 -1.720 -19.101 1.00 77.19 98 LEU A C 1
ATOM 806 O O . LEU A 1 98 ? 22.570 -1.905 -20.030 1.00 77.19 98 LEU A O 1
ATOM 810 N N . VAL A 1 99 ? 21.195 -0.542 -18.890 1.00 69.12 99 VAL A N 1
ATOM 811 C CA . VAL A 1 99 ? 21.463 0.648 -19.712 1.00 69.12 99 VAL A CA 1
ATOM 812 C C . VAL A 1 99 ? 22.940 1.032 -19.628 1.00 69.12 99 VAL A C 1
ATOM 814 O O . VAL A 1 99 ? 23.576 1.213 -20.661 1.00 69.12 99 VAL A O 1
ATOM 817 N N . LYS A 1 100 ? 23.527 1.075 -18.424 1.00 70.25 100 LYS A N 1
ATOM 818 C CA . LYS A 1 100 ? 24.965 1.343 -18.247 1.00 70.25 100 LYS A CA 1
ATOM 819 C C . LYS A 1 100 ? 25.845 0.308 -18.942 1.00 70.25 100 LYS A C 1
ATOM 821 O O . LYS A 1 100 ? 26.828 0.692 -19.558 1.00 70.25 100 LYS A O 1
ATOM 826 N N . ALA A 1 101 ? 25.510 -0.977 -18.843 1.00 75.75 101 ALA A N 1
ATOM 827 C CA . ALA A 1 101 ? 26.252 -2.040 -19.514 1.00 75.75 101 ALA A CA 1
ATOM 828 C C . ALA A 1 101 ? 26.232 -1.842 -21.035 1.00 75.75 101 ALA A C 1
ATOM 830 O O . ALA A 1 101 ? 27.290 -1.836 -21.648 1.00 75.75 101 ALA A O 1
ATOM 831 N N . LYS A 1 102 ? 25.057 -1.563 -21.616 1.00 73.50 102 LYS A N 1
ATOM 832 C CA . LYS A 1 102 ? 24.906 -1.278 -23.052 1.00 73.50 102 LYS A CA 1
ATOM 833 C C . LYS A 1 102 ? 25.641 -0.016 -23.502 1.00 73.50 102 LYS A C 1
ATOM 835 O O . LYS A 1 102 ? 26.232 -0.008 -24.571 1.00 73.50 102 LYS A O 1
ATOM 840 N N . LEU A 1 103 ? 25.601 1.054 -22.708 1.00 69.62 103 LEU A N 1
ATOM 841 C CA . LEU A 1 103 ? 26.292 2.310 -23.028 1.00 69.62 103 LEU A CA 1
ATOM 842 C C . LEU A 1 103 ? 27.816 2.193 -22.906 1.00 69.62 103 LEU A C 1
ATOM 844 O O . LEU A 1 103 ? 28.535 2.918 -23.586 1.00 69.62 103 LEU A O 1
ATOM 848 N N . ASN A 1 104 ? 28.299 1.297 -22.044 1.00 74.94 104 ASN A N 1
ATOM 849 C CA . ASN A 1 104 ? 29.721 1.056 -21.817 1.00 74.94 104 ASN A CA 1
ATOM 850 C C . ASN A 1 104 ? 30.265 -0.142 -22.618 1.00 74.94 104 ASN A C 1
ATOM 852 O O . ASN A 1 104 ? 31.421 -0.520 -22.416 1.00 74.94 104 ASN A O 1
ATOM 856 N N . GLU A 1 105 ? 29.471 -0.755 -23.504 1.00 65.50 105 GLU A N 1
ATOM 857 C CA . GLU A 1 105 ? 29.984 -1.770 -24.423 1.00 65.50 105 GLU A CA 1
ATOM 858 C C . GLU A 1 105 ? 30.939 -1.107 -25.433 1.00 65.50 105 GLU A C 1
ATOM 860 O O . GLU A 1 105 ? 30.566 -0.134 -26.096 1.00 65.50 105 GLU A O 1
ATOM 865 N N . PRO A 1 106 ? 32.189 -1.592 -25.566 1.00 57.72 106 PRO A N 1
ATOM 866 C CA . PRO A 1 106 ? 33.111 -1.060 -26.557 1.00 57.72 106 PRO A CA 1
ATOM 867 C C . PRO A 1 106 ? 32.555 -1.308 -27.963 1.00 57.72 106 PRO A C 1
ATOM 869 O O . PRO A 1 106 ? 32.136 -2.417 -28.285 1.00 57.72 106 PRO A O 1
ATOM 872 N N . ALA A 1 107 ? 32.612 -0.289 -28.826 1.00 55.50 107 ALA A N 1
ATOM 873 C CA . ALA A 1 107 ? 32.074 -0.314 -30.193 1.00 55.50 107 ALA A CA 1
ATOM 874 C C . ALA A 1 107 ? 32.578 -1.485 -31.073 1.00 55.50 107 ALA A C 1
ATOM 876 O O . ALA A 1 107 ? 32.011 -1.760 -32.129 1.00 55.50 107 ALA A O 1
ATOM 877 N N . SER A 1 108 ? 33.624 -2.196 -30.646 1.00 52.91 108 SER A N 1
ATOM 878 C CA . SER A 1 108 ? 34.189 -3.367 -31.316 1.00 52.91 108 SER A CA 1
ATOM 879 C C . SER A 1 108 ? 33.332 -4.640 -31.231 1.00 52.91 108 SER A C 1
ATOM 881 O O . SER A 1 108 ? 33.559 -5.545 -32.032 1.00 52.91 108 SER A O 1
ATOM 883 N N . SER A 1 109 ? 32.336 -4.736 -30.338 1.00 53.66 109 SER A N 1
ATOM 884 C CA . SER A 1 109 ? 31.408 -5.886 -30.295 1.00 53.66 109 SER A CA 1
ATOM 885 C C . SER A 1 109 ? 30.298 -5.823 -31.356 1.00 53.66 109 SER A C 1
ATOM 887 O O . SER A 1 109 ? 29.723 -6.852 -31.702 1.00 53.66 109 SER A O 1
ATOM 889 N N . LEU A 1 110 ? 30.032 -4.641 -31.928 1.00 49.41 110 LEU A N 1
ATOM 890 C CA . LEU A 1 110 ? 29.022 -4.414 -32.975 1.00 49.41 110 LEU A CA 1
ATOM 891 C C . LEU A 1 110 ? 29.568 -4.577 -34.409 1.00 49.41 110 LEU A C 1
ATOM 893 O O . LEU A 1 110 ? 28.842 -4.363 -35.377 1.00 49.41 110 LEU A O 1
ATOM 897 N N . GLY A 1 111 ? 30.842 -4.956 -34.561 1.00 47.91 111 GLY A N 1
ATOM 898 C CA . GLY A 1 111 ? 31.585 -4.837 -35.819 1.00 47.91 111 GLY A CA 1
ATOM 899 C C . GLY A 1 111 ? 32.369 -6.075 -36.252 1.00 47.91 111 GLY A C 1
ATOM 900 O O . GLY A 1 111 ? 33.455 -5.926 -36.798 1.00 47.91 111 GLY A O 1
ATOM 901 N N . GLN A 1 112 ? 31.846 -7.288 -36.057 1.00 46.47 112 GLN A N 1
ATOM 902 C CA . GLN A 1 112 ? 32.288 -8.459 -36.833 1.00 46.47 112 GLN A CA 1
ATOM 903 C C . GLN A 1 112 ? 31.216 -8.863 -37.853 1.00 46.47 112 GLN A C 1
ATOM 905 O O . GLN A 1 112 ? 30.794 -10.015 -37.934 1.00 46.47 112 GLN A O 1
ATOM 910 N N . LEU A 1 113 ? 30.781 -7.904 -38.676 1.00 46.78 113 LEU A N 1
ATOM 911 C CA . LEU A 1 113 ? 30.230 -8.244 -39.984 1.00 46.78 113 LEU A CA 1
ATOM 912 C C . LEU A 1 113 ? 31.397 -8.734 -40.837 1.00 46.78 113 LEU A C 1
ATOM 914 O O . LEU A 1 113 ? 32.204 -7.961 -41.345 1.00 46.78 113 LEU A O 1
ATOM 918 N N . ASN A 1 114 ? 31.496 -10.054 -40.922 1.00 49.59 114 ASN A N 1
ATOM 919 C CA . ASN A 1 114 ? 32.441 -10.785 -41.746 1.00 49.59 114 ASN A CA 1
ATOM 920 C C . ASN A 1 114 ? 32.086 -10.552 -43.229 1.00 49.59 114 ASN A C 1
ATOM 922 O O . ASN A 1 114 ? 31.505 -11.416 -43.882 1.00 49.59 114 ASN A O 1
ATOM 926 N N . I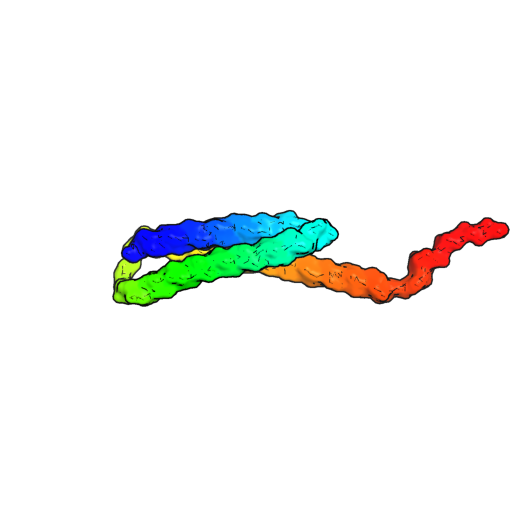LE A 1 115 ? 32.375 -9.361 -43.759 1.00 47.19 115 ILE A N 1
ATOM 927 C CA . ILE A 1 115 ? 32.334 -9.111 -45.201 1.00 47.19 115 ILE A CA 1
ATOM 928 C C . ILE A 1 115 ? 33.629 -9.696 -45.762 1.00 47.19 115 ILE A C 1
ATOM 930 O O . ILE A 1 115 ? 34.659 -9.028 -45.826 1.00 47.19 115 ILE A O 1
ATOM 934 N N . LYS A 1 116 ? 33.591 -10.984 -46.111 1.00 42.62 116 LYS A N 1
ATOM 935 C CA . LYS A 1 116 ? 34.585 -11.562 -47.016 1.00 42.62 116 LYS A CA 1
ATOM 936 C C . LYS A 1 116 ? 34.351 -10.946 -48.397 1.00 42.62 116 LYS A C 1
ATOM 938 O O . LYS A 1 116 ? 33.307 -11.201 -48.996 1.00 42.62 116 LYS A O 1
ATOM 943 N N . ALA A 1 117 ? 35.289 -10.107 -48.832 1.00 39.12 117 ALA A N 1
ATOM 944 C CA . ALA A 1 117 ? 35.495 -9.770 -50.238 1.00 39.12 117 ALA A CA 1
ATOM 945 C C . ALA A 1 117 ? 36.258 -10.903 -50.939 1.00 39.12 117 ALA A C 1
ATOM 947 O O . ALA A 1 117 ? 37.038 -11.596 -50.240 1.00 39.12 117 ALA A O 1
#

Radius of gyration: 22.58 Å; chains: 1; bounding box: 50×24×76 Å